Protein AF-A0A2V6T7U8-F1 (afdb_monomer_lite)

Secondary structure (DSSP, 8-state):
-TTT-S--------SSS-HHHHHHHTTSS-EEEEEETTTS-HHHHHHHHHHHHHTT--EEEEEEES--SSS-SSS-HHHHTTSS-S---SS----

Structure (mmCIF, N/CA/C/O backbone):
data_AF-A0A2V6T7U8-F1
#
_entry.id   AF-A0A2V6T7U8-F1
#
loop_
_atom_site.group_PDB
_atom_site.id
_atom_site.type_symbol
_atom_site.label_atom_id
_atom_site.label_alt_id
_atom_site.label_comp_id
_atom_site.label_asym_id
_atom_site.label_entity_id
_atom_site.label_seq_id
_atom_site.pdbx_PDB_ins_code
_atom_site.Cartn_x
_atom_site.Cartn_y
_atom_site.Cartn_z
_atom_site.occupancy
_atom_site.B_iso_or_equiv
_atom_site.auth_seq_id
_atom_site.auth_comp_id
_atom_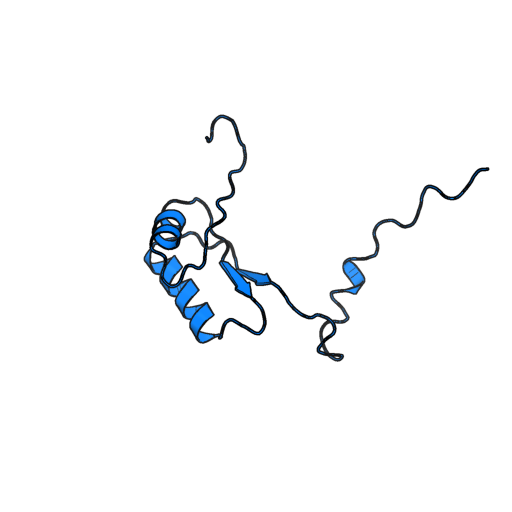site.auth_asym_id
_atom_site.auth_atom_id
_atom_site.pdbx_PDB_model_num
ATOM 1 N N . LEU A 1 1 ? -17.414 10.484 10.702 1.00 71.06 1 LEU A N 1
ATOM 2 C CA . LEU A 1 1 ? -17.630 10.499 9.233 1.00 71.06 1 LEU A CA 1
ATOM 3 C C . LEU A 1 1 ? -18.693 9.493 8.773 1.00 71.06 1 LEU A C 1
ATOM 5 O O . LEU A 1 1 ? -19.500 9.863 7.931 1.00 71.06 1 LEU A O 1
ATOM 9 N N . GLY A 1 2 ? -18.742 8.277 9.335 1.00 71.25 2 GLY A N 1
ATOM 10 C CA . GLY A 1 2 ? -19.592 7.178 8.837 1.00 71.25 2 GLY A CA 1
ATOM 11 C C . GLY A 1 2 ? -21.112 7.401 8.796 1.00 71.25 2 GLY A C 1
ATOM 12 O O . GLY A 1 2 ? -21.800 6.654 8.123 1.00 71.25 2 GLY A O 1
ATOM 13 N N . GLN A 1 3 ? -21.655 8.438 9.443 1.00 82.06 3 GLN A N 1
ATOM 14 C CA . GLN A 1 3 ? -23.088 8.763 9.332 1.00 82.06 3 GLN A CA 1
ATOM 15 C C . GLN A 1 3 ? -23.442 9.592 8.084 1.00 82.06 3 GLN A C 1
ATOM 17 O O . GLN A 1 3 ? -24.617 9.776 7.792 1.00 82.06 3 GLN A O 1
ATOM 22 N N . ARG A 1 4 ? -22.446 10.127 7.360 1.00 90.50 4 ARG A N 1
ATOM 23 C CA . ARG A 1 4 ? -22.670 11.006 6.194 1.00 90.50 4 ARG A CA 1
ATOM 24 C C . ARG A 1 4 ? -22.140 10.457 4.874 1.00 90.50 4 ARG A C 1
ATOM 26 O O . ARG A 1 4 ? -22.514 10.965 3.825 1.00 90.50 4 ARG A O 1
ATOM 33 N N . PHE A 1 5 ? -21.238 9.485 4.922 1.00 91.25 5 PHE A N 1
ATOM 34 C CA . PHE A 1 5 ? -20.560 8.957 3.746 1.00 91.25 5 PHE A CA 1
ATOM 35 C C . PHE A 1 5 ? -20.627 7.437 3.769 1.00 91.25 5 PHE A C 1
ATOM 37 O O . PHE A 1 5 ? -20.319 6.833 4.793 1.00 91.25 5 PHE A O 1
ATOM 44 N N . ALA A 1 6 ? -20.998 6.840 2.636 1.00 90.56 6 ALA A N 1
ATOM 45 C CA . ALA A 1 6 ? -20.997 5.388 2.461 1.00 90.56 6 ALA A CA 1
ATOM 46 C C . ALA A 1 6 ? -19.572 4.821 2.377 1.00 90.56 6 ALA A C 1
ATOM 48 O O . ALA A 1 6 ? -19.314 3.719 2.846 1.00 90.56 6 ALA A O 1
ATOM 49 N N . TYR A 1 7 ? -18.646 5.599 1.809 1.00 90.81 7 TYR A N 1
ATOM 50 C CA . TYR A 1 7 ? -17.245 5.230 1.653 1.00 90.81 7 TYR A CA 1
ATOM 51 C C . TYR A 1 7 ? -16.351 6.416 1.987 1.00 90.81 7 TYR A C 1
ATOM 53 O O . TYR A 1 7 ? -16.670 7.564 1.672 1.00 90.81 7 TYR A O 1
ATOM 61 N N . ILE A 1 8 ? -15.221 6.126 2.622 1.00 92.44 8 ILE A N 1
ATOM 62 C CA . ILE A 1 8 ? -14.188 7.102 2.957 1.00 92.44 8 ILE A CA 1
ATOM 63 C C . ILE A 1 8 ? -12.870 6.514 2.470 1.00 92.44 8 ILE A C 1
ATOM 65 O O . ILE A 1 8 ? -12.505 5.410 2.868 1.00 92.44 8 ILE A O 1
ATOM 69 N N . ILE A 1 9 ? -12.177 7.244 1.599 1.00 93.12 9 ILE A N 1
ATOM 70 C CA . ILE A 1 9 ? -10.882 6.835 1.059 1.00 93.12 9 ILE A CA 1
ATOM 71 C C . ILE A 1 9 ? -9.805 7.663 1.749 1.00 93.12 9 ILE A C 1
ATOM 73 O O . ILE A 1 9 ? -9.876 8.891 1.768 1.00 93.12 9 ILE A O 1
ATOM 77 N N . PHE A 1 10 ? -8.818 6.974 2.311 1.00 91.31 10 PHE A N 1
ATOM 78 C CA . PHE A 1 10 ? -7.625 7.587 2.874 1.00 91.31 10 PHE A CA 1
ATOM 79 C C . PHE A 1 10 ? -6.497 7.452 1.855 1.00 91.31 10 PHE A C 1
ATOM 81 O O . PHE A 1 10 ? -6.050 6.338 1.584 1.00 91.31 10 PHE A O 1
ATOM 88 N N . ASP A 1 11 ? -6.063 8.576 1.287 1.00 89.75 11 ASP A N 1
ATOM 89 C CA . ASP A 1 11 ? -4.850 8.630 0.472 1.00 89.75 11 ASP A CA 1
ATOM 90 C C . ASP A 1 11 ? -3.661 8.935 1.384 1.00 89.75 11 ASP A C 1
ATOM 92 O O . ASP A 1 11 ? -3.677 9.910 2.140 1.00 89.75 11 ASP A O 1
ATOM 96 N N . ILE A 1 12 ? -2.667 8.053 1.379 1.00 83.12 12 ILE A N 1
ATOM 97 C CA . ILE A 1 12 ? -1.541 8.105 2.307 1.00 83.12 12 ILE A CA 1
ATOM 98 C C . ILE A 1 12 ? -0.249 7.975 1.507 1.00 83.12 12 ILE A C 1
ATOM 100 O O . ILE A 1 12 ? -0.170 7.217 0.541 1.00 83.12 12 ILE A O 1
ATOM 104 N N . GLY A 1 13 ? 0.780 8.713 1.929 1.00 81.75 13 GLY A N 1
ATOM 105 C CA . GLY A 1 13 ? 2.112 8.657 1.331 1.00 81.75 13 GLY A CA 1
ATOM 106 C C . GLY A 1 13 ? 2.797 7.280 1.432 1.00 81.75 13 GLY A C 1
ATOM 107 O O . GLY A 1 13 ? 2.230 6.314 1.949 1.00 81.75 13 GLY A O 1
ATOM 108 N N . PRO A 1 14 ? 4.051 7.166 0.953 1.00 82.12 14 PRO A N 1
ATOM 109 C CA . PRO A 1 14 ? 4.769 5.894 0.898 1.00 82.12 14 PRO A CA 1
ATOM 110 C C . PRO A 1 14 ? 4.874 5.219 2.271 1.00 82.12 14 PRO A C 1
ATOM 112 O O . PRO A 1 14 ? 5.345 5.818 3.233 1.00 82.12 14 PRO A O 1
ATOM 115 N N . MET A 1 15 ? 4.515 3.936 2.353 1.00 81.12 15 MET A N 1
ATOM 116 C CA . MET A 1 15 ? 4.542 3.185 3.619 1.00 81.12 15 MET A CA 1
ATOM 117 C C . MET A 1 15 ? 5.953 2.951 4.187 1.00 81.12 15 MET A C 1
ATOM 119 O O . MET A 1 15 ? 6.118 2.662 5.370 1.00 81.12 15 MET A O 1
ATOM 123 N N . PHE A 1 16 ? 6.992 3.035 3.350 1.00 76.00 16 PHE A N 1
ATOM 124 C CA . PHE A 1 16 ? 8.374 2.870 3.788 1.00 76.00 16 PHE A CA 1
ATOM 125 C C . PHE A 1 16 ? 8.924 4.208 4.287 1.00 76.00 16 PHE A C 1
ATOM 127 O O . PHE A 1 16 ? 9.193 5.100 3.490 1.00 76.00 16 PHE A O 1
ATOM 134 N N . GLY A 1 17 ? 9.105 4.322 5.605 1.00 65.94 17 GLY A N 1
ATOM 135 C CA . GLY A 1 17 ? 9.632 5.522 6.266 1.00 65.94 17 GLY A CA 1
ATOM 136 C C . GLY A 1 17 ? 8.571 6.407 6.925 1.00 65.94 17 GLY A C 1
ATOM 137 O O . GLY A 1 17 ? 8.937 7.339 7.632 1.00 65.94 17 GLY A O 1
ATOM 138 N N . VAL A 1 18 ? 7.283 6.091 6.756 1.00 67.38 18 VAL A N 1
ATOM 139 C CA . VAL A 1 18 ? 6.169 6.838 7.357 1.00 67.38 18 VAL A CA 1
ATOM 140 C C . VAL A 1 18 ? 5.358 5.908 8.259 1.00 67.38 18 VAL A C 1
ATOM 142 O O . VAL A 1 18 ? 4.743 4.949 7.790 1.00 67.38 18 VAL A O 1
ATOM 145 N N . SER A 1 19 ? 5.360 6.183 9.566 1.00 74.88 19 SER A N 1
ATOM 146 C CA . SER A 1 19 ? 4.612 5.419 10.578 1.00 74.88 19 SER A CA 1
ATOM 147 C C . SER A 1 19 ? 3.102 5.461 10.354 1.00 74.88 19 SER A C 1
ATOM 149 O O . SER A 1 19 ? 2.409 4.472 10.587 1.00 74.88 19 SER A O 1
ATOM 151 N N . ASP A 1 20 ? 2.595 6.588 9.866 1.00 81.25 20 ASP A N 1
ATOM 152 C CA . ASP A 1 20 ? 1.165 6.897 9.876 1.00 81.25 20 ASP A CA 1
ATOM 153 C C . ASP A 1 20 ? 0.376 5.993 8.924 1.00 81.25 20 ASP A C 1
ATOM 155 O O . ASP A 1 20 ? -0.715 5.538 9.265 1.00 81.25 20 ASP A O 1
ATOM 159 N N . ALA A 1 21 ? 0.968 5.630 7.778 1.00 85.62 21 ALA A N 1
ATOM 160 C CA . ALA A 1 21 ? 0.383 4.673 6.839 1.00 85.62 21 ALA A CA 1
ATOM 161 C C . ALA A 1 21 ? 0.162 3.299 7.482 1.00 85.62 21 ALA A C 1
ATOM 163 O O . ALA A 1 21 ? -0.880 2.6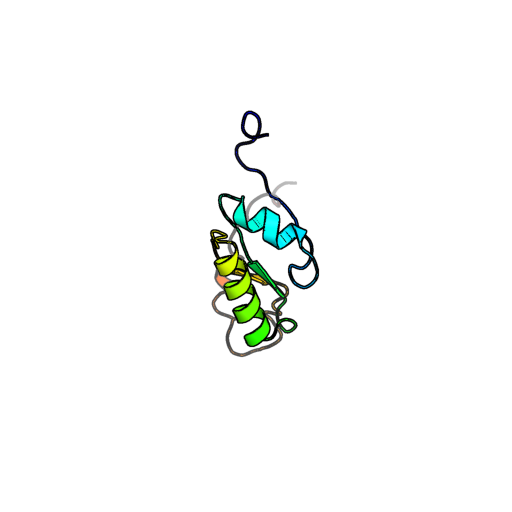77 7.290 1.00 85.62 21 ALA A O 1
ATOM 164 N N . MET A 1 22 ? 1.126 2.841 8.283 1.00 89.25 22 MET A N 1
ATOM 165 C CA . MET A 1 22 ? 1.055 1.547 8.959 1.00 89.25 22 MET A CA 1
ATOM 166 C C . MET A 1 22 ? 0.044 1.551 10.107 1.00 89.25 22 MET A C 1
ATOM 168 O O . MET A 1 22 ? -0.681 0.575 10.285 1.00 89.25 22 MET A O 1
ATOM 172 N N . ILE A 1 23 ? -0.024 2.648 10.864 1.00 90.25 23 ILE A N 1
ATOM 173 C CA . ILE A 1 23 ? -0.984 2.813 11.963 1.00 90.25 23 ILE A CA 1
ATOM 174 C C . ILE A 1 23 ? -2.413 2.845 11.417 1.00 90.25 23 ILE A C 1
ATOM 176 O O . ILE A 1 23 ? -3.276 2.129 11.925 1.00 90.25 23 ILE A O 1
ATOM 180 N N . LEU A 1 24 ? -2.654 3.639 10.369 1.00 91.50 24 LEU A N 1
ATOM 181 C CA . LEU A 1 24 ? -3.969 3.746 9.745 1.00 91.50 24 LEU A CA 1
ATOM 182 C C . LEU A 1 24 ? -4.390 2.421 9.110 1.00 91.50 24 LEU A C 1
ATOM 184 O O . LEU A 1 24 ? -5.502 1.970 9.358 1.00 91.50 24 LEU A O 1
ATOM 188 N N . ALA A 1 25 ? -3.505 1.747 8.370 1.00 92.62 25 ALA A N 1
ATOM 189 C CA . ALA A 1 25 ? -3.835 0.483 7.709 1.00 92.62 25 ALA A CA 1
ATOM 190 C C . ALA A 1 25 ? -4.373 -0.594 8.674 1.00 92.62 25 ALA A C 1
ATOM 192 O O . ALA A 1 25 ? -5.274 -1.344 8.307 1.00 92.62 25 ALA A O 1
ATOM 193 N N . GLY A 1 26 ? -3.870 -0.653 9.914 1.00 93.25 26 GLY A N 1
ATOM 194 C CA . GLY A 1 26 ? -4.365 -1.581 10.943 1.00 93.25 26 GLY A CA 1
ATOM 195 C C . GLY A 1 26 ? -5.737 -1.224 11.535 1.00 93.25 26 GLY A C 1
ATOM 196 O O . GLY A 1 26 ? -6.345 -2.056 12.204 1.00 93.25 26 GLY A O 1
ATOM 197 N N . GLN A 1 27 ? -6.231 -0.005 11.305 1.00 93.81 27 GLN A N 1
ATOM 198 C CA . GLN A 1 27 ? -7.521 0.491 11.804 1.00 93.81 27 GLN A CA 1
ATOM 199 C C . GLN A 1 27 ? -8.608 0.536 10.720 1.00 93.81 27 GLN A C 1
ATOM 201 O O . GLN A 1 27 ? -9.779 0.743 11.034 1.00 93.81 27 GLN A O 1
ATOM 206 N N . LEU A 1 28 ? -8.235 0.366 9.447 1.00 93.56 28 LEU A N 1
ATOM 207 C CA . LEU A 1 28 ? -9.157 0.426 8.315 1.00 93.56 28 LEU A CA 1
ATOM 208 C C . LEU A 1 28 ? -9.800 -0.934 8.021 1.00 93.56 28 LEU A C 1
ATOM 210 O O . LEU A 1 28 ? -9.186 -1.991 8.151 1.00 93.56 28 LEU A O 1
ATOM 214 N N . GLU A 1 29 ? -11.037 -0.894 7.524 1.00 94.25 29 GLU A N 1
ATOM 215 C CA . GLU A 1 29 ? -11.802 -2.084 7.116 1.00 94.25 29 GLU A CA 1
ATOM 216 C C . GLU A 1 29 ? -11.256 -2.754 5.847 1.00 94.25 29 GLU A C 1
ATOM 218 O O . GLU A 1 29 ? -11.616 -3.890 5.523 1.00 94.25 29 GLU A O 1
ATOM 223 N N . GLY A 1 30 ? -10.383 -2.053 5.127 1.00 95.12 30 GLY A N 1
ATOM 224 C CA . GLY A 1 30 ? -9.724 -2.527 3.926 1.00 95.12 30 GLY A CA 1
ATOM 225 C C . GLY A 1 30 ? -8.560 -1.622 3.542 1.00 95.12 30 GLY A C 1
ATOM 226 O O . GLY A 1 30 ? -8.595 -0.412 3.745 1.00 95.12 30 GLY A O 1
ATOM 227 N N . THR A 1 31 ? -7.510 -2.218 2.992 1.00 95.38 31 THR A N 1
ATOM 228 C CA . THR A 1 31 ? -6.325 -1.527 2.478 1.00 95.38 31 THR A CA 1
ATOM 229 C C . THR A 1 31 ? -6.000 -2.062 1.091 1.00 95.38 31 THR A C 1
ATOM 231 O O . THR A 1 31 ? -6.064 -3.268 0.860 1.00 95.38 31 THR A O 1
ATOM 234 N N . VAL A 1 32 ? -5.621 -1.180 0.171 1.00 95.69 32 VAL A N 1
ATOM 235 C CA . VAL A 1 32 ? -5.100 -1.550 -1.149 1.00 95.69 32 VAL A CA 1
ATOM 236 C C . VAL A 1 32 ? -3.652 -1.091 -1.230 1.00 95.69 32 VAL A C 1
ATOM 238 O O . VAL A 1 32 ? -3.349 0.061 -0.935 1.00 95.69 32 VAL A O 1
ATOM 241 N N . LEU A 1 33 ? -2.750 -1.991 -1.618 1.00 94.62 33 LEU A N 1
ATOM 242 C CA . LEU A 1 33 ? -1.345 -1.650 -1.824 1.00 94.62 33 LEU A CA 1
ATOM 243 C C . LEU A 1 33 ? -1.137 -1.193 -3.269 1.00 94.62 33 LEU A C 1
ATOM 245 O O . LEU A 1 33 ? -1.412 -1.948 -4.197 1.00 94.62 33 LEU A O 1
ATOM 249 N N . VAL A 1 34 ? -0.605 0.008 -3.467 1.00 94.06 34 VAL A N 1
ATOM 250 C CA . VAL A 1 34 ? -0.258 0.515 -4.800 1.00 94.06 34 VAL A CA 1
ATOM 251 C C . VAL A 1 34 ? 1.246 0.376 -5.020 1.00 94.06 34 VAL A C 1
ATOM 253 O O . VAL A 1 34 ? 2.051 0.903 -4.254 1.00 94.06 34 VAL A O 1
ATOM 256 N N . LEU A 1 35 ? 1.634 -0.335 -6.076 1.00 93.19 35 LEU A N 1
ATOM 257 C CA . LEU A 1 35 ? 3.019 -0.506 -6.506 1.00 93.19 35 LEU A CA 1
ATOM 258 C C . LEU A 1 35 ? 3.212 0.154 -7.864 1.00 93.19 35 LEU A C 1
ATOM 260 O O . LEU A 1 35 ? 2.394 -0.015 -8.760 1.00 93.19 35 LEU A O 1
ATOM 264 N N . ARG A 1 36 ? 4.320 0.869 -8.046 1.00 91.38 36 ARG A N 1
ATOM 265 C CA . ARG A 1 36 ? 4.677 1.442 -9.345 1.00 91.38 36 ARG A CA 1
ATOM 266 C C . ARG A 1 36 ? 5.515 0.448 -10.151 1.00 91.38 36 ARG A C 1
ATOM 268 O O . ARG A 1 36 ? 6.543 -0.037 -9.663 1.00 91.38 36 ARG A O 1
ATOM 275 N N . HIS A 1 37 ? 5.080 0.157 -11.373 1.00 90.00 37 HIS A N 1
ATOM 276 C CA . HIS A 1 37 ? 5.772 -0.721 -12.308 1.00 90.00 37 HIS A CA 1
ATOM 277 C C . HIS A 1 37 ? 7.196 -0.223 -12.592 1.00 90.00 37 HIS A C 1
ATOM 279 O O . HIS A 1 37 ? 7.464 0.977 -12.613 1.00 90.00 37 HIS A O 1
ATOM 285 N N . GLY A 1 38 ? 8.143 -1.158 -12.709 1.00 87.19 38 GLY A N 1
ATOM 286 C CA . GLY A 1 38 ? 9.562 -0.858 -12.930 1.00 87.19 38 GLY A CA 1
ATOM 287 C C . GLY A 1 38 ? 10.277 -0.125 -11.784 1.00 87.19 38 GLY A C 1
ATOM 288 O O . GLY A 1 38 ? 11.462 0.170 -11.908 1.00 87.19 38 GLY A O 1
ATOM 289 N N . ARG A 1 39 ? 9.598 0.183 -10.667 1.00 89.06 39 ARG A N 1
ATOM 290 C CA . ARG A 1 39 ? 10.177 0.923 -9.528 1.00 89.06 39 ARG A CA 1
ATOM 291 C C . ARG A 1 39 ? 10.276 0.091 -8.257 1.00 89.06 39 ARG A C 1
ATOM 293 O O . ARG A 1 39 ? 11.287 0.163 -7.566 1.00 89.06 39 ARG A O 1
ATOM 300 N N . ALA A 1 40 ? 9.242 -0.681 -7.933 1.00 86.88 40 ALA A N 1
ATOM 301 C CA . ALA A 1 40 ? 9.263 -1.564 -6.772 1.00 86.88 40 ALA A CA 1
ATOM 302 C C . ALA A 1 40 ? 9.880 -2.920 -7.141 1.00 86.88 40 ALA A C 1
ATOM 304 O O . ALA A 1 40 ? 9.392 -3.603 -8.040 1.00 86.88 40 ALA A O 1
ATOM 305 N N . SER A 1 41 ? 10.930 -3.336 -6.425 1.00 91.38 41 SER A N 1
ATOM 306 C CA . SER A 1 41 ? 11.442 -4.702 -6.550 1.00 91.38 41 SER A CA 1
ATOM 307 C C . SER A 1 41 ? 10.445 -5.709 -5.970 1.00 91.38 41 SER A C 1
ATOM 309 O O . SER A 1 41 ? 9.632 -5.383 -5.097 1.00 91.38 41 SER A O 1
ATOM 311 N N . ARG A 1 42 ? 10.537 -6.967 -6.411 1.00 91.62 42 ARG A N 1
ATOM 312 C CA . ARG A 1 42 ? 9.719 -8.059 -5.866 1.00 91.62 42 ARG A CA 1
ATOM 313 C C . ARG A 1 42 ? 9.895 -8.202 -4.351 1.00 91.62 42 ARG A C 1
ATOM 315 O O . ARG A 1 42 ? 8.912 -8.388 -3.638 1.00 91.62 42 ARG A O 1
ATOM 322 N N . ASP A 1 43 ? 11.118 -8.052 -3.857 1.00 93.94 43 ASP A N 1
ATOM 323 C CA . ASP A 1 43 ? 11.415 -8.152 -2.427 1.00 93.94 43 ASP A CA 1
ATOM 324 C C . ASP A 1 43 ? 10.822 -6.985 -1.634 1.00 93.94 43 ASP A C 1
ATOM 326 O O . ASP A 1 43 ? 10.283 -7.190 -0.543 1.00 93.94 43 ASP A O 1
ATOM 330 N N . ALA A 1 44 ? 10.854 -5.770 -2.193 1.00 91.94 44 ALA A N 1
ATOM 331 C CA . ALA A 1 44 ? 10.201 -4.610 -1.595 1.00 91.94 44 ALA A CA 1
ATOM 332 C C . ALA A 1 44 ? 8.680 -4.810 -1.521 1.00 91.94 44 ALA A C 1
ATOM 334 O O . ALA A 1 44 ? 8.083 -4.574 -0.471 1.00 91.94 44 ALA A O 1
ATOM 335 N N . ALA A 1 45 ? 8.062 -5.326 -2.586 1.00 93.75 45 ALA A N 1
ATOM 336 C CA . ALA A 1 45 ? 6.638 -5.653 -2.604 1.00 93.75 45 ALA A CA 1
ATOM 337 C C . ALA A 1 45 ? 6.274 -6.713 -1.549 1.00 93.75 45 ALA A C 1
ATOM 339 O O . ALA A 1 45 ? 5.325 -6.546 -0.785 1.00 93.75 45 ALA A O 1
ATOM 340 N N . GLN A 1 46 ? 7.065 -7.781 -1.432 1.00 94.75 46 GLN A N 1
ATOM 341 C CA . GLN A 1 46 ? 6.847 -8.798 -0.402 1.00 94.75 46 GLN A CA 1
ATOM 342 C C . GLN A 1 46 ? 7.031 -8.247 1.012 1.00 94.75 46 GLN A C 1
ATOM 344 O O . GLN A 1 46 ? 6.288 -8.612 1.924 1.00 94.75 46 GLN A O 1
ATOM 349 N N . ARG A 1 47 ? 8.014 -7.365 1.216 1.00 93.81 47 ARG A N 1
ATOM 350 C CA . ARG A 1 47 ? 8.218 -6.699 2.503 1.00 93.81 47 ARG A CA 1
ATOM 351 C C . ARG A 1 47 ? 7.025 -5.819 2.861 1.00 93.81 47 ARG A C 1
ATOM 353 O O . ARG A 1 47 ? 6.588 -5.883 4.002 1.00 93.81 47 ARG A O 1
ATOM 360 N N . ALA A 1 48 ? 6.473 -5.076 1.902 1.00 93.00 48 ALA A N 1
ATOM 361 C CA . ALA A 1 48 ? 5.260 -4.285 2.098 1.00 93.00 48 ALA A CA 1
ATOM 362 C C . ALA A 1 48 ? 4.090 -5.160 2.574 1.00 93.00 48 ALA A C 1
ATOM 364 O O . ALA A 1 48 ? 3.474 -4.869 3.597 1.00 93.00 48 ALA A O 1
ATOM 365 N N . VAL A 1 49 ? 3.845 -6.288 1.900 1.00 95.19 49 VAL A N 1
ATOM 366 C CA . VAL A 1 49 ? 2.793 -7.239 2.297 1.00 95.19 49 VAL A CA 1
ATOM 367 C C . VAL A 1 49 ? 3.023 -7.773 3.715 1.00 95.19 49 VAL A C 1
ATOM 369 O O . VAL A 1 49 ? 2.093 -7.788 4.523 1.00 95.19 49 VAL A O 1
ATOM 372 N N . ARG A 1 50 ? 4.260 -8.157 4.062 1.00 95.44 50 ARG A N 1
ATOM 373 C CA . ARG A 1 50 ? 4.599 -8.606 5.425 1.00 95.44 50 ARG A CA 1
ATOM 374 C C . ARG A 1 50 ? 4.373 -7.512 6.468 1.00 95.44 50 ARG A C 1
ATOM 376 O O . ARG A 1 50 ? 3.830 -7.803 7.528 1.00 95.44 50 ARG A O 1
ATOM 383 N N . SER A 1 51 ? 4.747 -6.270 6.172 1.00 93.75 51 SER A N 1
ATOM 384 C CA . SER A 1 51 ? 4.525 -5.129 7.063 1.00 93.75 51 SER A CA 1
ATOM 385 C C . SER A 1 51 ? 3.035 -4.887 7.307 1.00 93.75 51 SER A C 1
ATOM 387 O O . SER A 1 51 ? 2.629 -4.776 8.460 1.00 93.75 51 SER A O 1
ATOM 389 N N . LEU A 1 52 ? 2.212 -4.872 6.254 1.00 94.25 52 LEU A N 1
ATOM 390 C CA . LEU A 1 52 ? 0.752 -4.734 6.370 1.00 94.25 52 LEU A CA 1
ATOM 391 C C . LEU A 1 52 ? 0.140 -5.877 7.188 1.00 94.25 52 LEU A C 1
ATOM 393 O O . LEU A 1 52 ? -0.700 -5.648 8.055 1.00 94.25 52 LEU A O 1
ATOM 397 N N . THR A 1 53 ? 0.631 -7.098 6.981 1.00 94.69 53 THR A N 1
ATOM 398 C CA . THR A 1 53 ? 0.210 -8.269 7.763 1.00 94.69 53 THR A CA 1
ATOM 399 C C . THR A 1 53 ? 0.575 -8.121 9.243 1.00 94.69 53 THR A C 1
ATOM 401 O O . THR A 1 53 ? -0.230 -8.453 10.110 1.00 94.69 53 THR A O 1
ATOM 404 N N . ALA A 1 54 ? 1.759 -7.582 9.555 1.00 94.12 54 ALA A N 1
ATOM 405 C CA . ALA A 1 54 ? 2.228 -7.404 10.930 1.00 94.12 54 ALA A CA 1
ATOM 406 C C . ALA A 1 54 ? 1.351 -6.436 11.743 1.00 94.12 54 ALA A C 1
ATOM 408 O O . ALA A 1 54 ? 1.155 -6.649 12.938 1.00 94.12 54 ALA A O 1
ATOM 409 N N . VAL A 1 55 ? 0.772 -5.420 11.096 1.00 93.81 55 VAL A N 1
ATOM 410 C CA . VAL A 1 55 ? -0.201 -4.502 11.722 1.00 93.81 55 VAL A CA 1
ATOM 411 C C . VAL A 1 55 ? -1.649 -4.978 11.592 1.00 93.81 55 VAL A C 1
ATOM 413 O O . VAL A 1 55 ? -2.568 -4.235 11.920 1.00 93.81 55 VAL A O 1
ATOM 416 N N . ARG A 1 56 ? -1.864 -6.215 11.122 1.00 95.69 56 ARG A N 1
ATOM 417 C CA . ARG A 1 56 ? -3.187 -6.824 10.907 1.00 95.69 56 ARG A CA 1
ATOM 418 C C . ARG A 1 56 ? -4.079 -6.035 9.942 1.00 95.69 56 ARG A C 1
ATOM 420 O O . ARG A 1 56 ? -5.301 -6.106 10.041 1.00 95.69 56 ARG A O 1
ATOM 427 N N . ALA A 1 57 ? -3.484 -5.314 8.993 1.00 95.62 57 ALA A N 1
ATOM 428 C CA . ALA A 1 57 ? -4.242 -4.629 7.956 1.00 95.62 57 ALA A CA 1
ATOM 429 C C . ALA A 1 57 ? -4.972 -5.644 7.066 1.00 95.62 57 ALA A C 1
ATOM 431 O O . ALA A 1 57 ? -4.396 -6.651 6.636 1.00 95.62 57 ALA A O 1
ATOM 432 N N . ARG A 1 58 ? -6.233 -5.357 6.730 1.00 96.81 58 ARG A N 1
ATOM 433 C CA . ARG A 1 58 ? -7.006 -6.167 5.783 1.00 96.81 58 ARG A CA 1
ATOM 434 C C . ARG A 1 58 ? -6.645 -5.785 4.349 1.00 96.81 58 ARG A C 1
ATOM 436 O O . ARG A 1 58 ? -7.277 -4.921 3.747 1.00 96.81 58 ARG A O 1
ATOM 443 N N . LEU A 1 59 ? -5.618 -6.429 3.798 1.00 96.31 59 LEU A N 1
ATOM 444 C CA . LEU A 1 59 ? -5.207 -6.223 2.409 1.00 96.31 59 LEU A CA 1
ATOM 445 C C . LEU A 1 59 ? -6.264 -6.790 1.447 1.00 96.31 59 LEU A C 1
ATOM 447 O O . LEU A 1 59 ? -6.423 -8.002 1.335 1.00 96.31 59 LEU A O 1
ATOM 451 N N . LEU A 1 60 ? -6.977 -5.906 0.749 1.00 97.06 60 LEU A N 1
ATOM 452 C CA . LEU A 1 60 ? -7.990 -6.260 -0.249 1.00 97.06 60 LEU A CA 1
ATOM 453 C C . LEU A 1 60 ? -7.360 -6.701 -1.574 1.00 97.06 60 LEU A C 1
ATOM 455 O O . LEU A 1 60 ? -7.943 -7.493 -2.307 1.00 97.06 60 LEU A O 1
ATOM 459 N N . GLY A 1 61 ? -6.175 -6.177 -1.887 1.00 95.56 61 GLY A N 1
ATOM 460 C CA . GLY A 1 61 ? -5.468 -6.473 -3.124 1.00 95.56 61 GLY A CA 1
ATOM 461 C C . GLY A 1 61 ? -4.318 -5.510 -3.391 1.00 95.56 61 GLY A C 1
ATOM 462 O O . GLY A 1 61 ? -3.989 -4.651 -2.567 1.00 95.56 61 GLY A O 1
ATOM 463 N N . VAL A 1 62 ? -3.709 -5.670 -4.565 1.00 95.06 62 VAL A N 1
ATOM 464 C CA . VAL A 1 62 ? -2.581 -4.861 -5.033 1.00 95.06 62 VAL A CA 1
ATOM 465 C C . VAL A 1 62 ? -2.932 -4.242 -6.381 1.00 95.06 62 VAL A C 1
ATOM 467 O O . VAL A 1 62 ? -3.428 -4.935 -7.266 1.00 95.06 62 VAL A O 1
ATOM 470 N N . ILE A 1 63 ? -2.636 -2.956 -6.545 1.00 94.75 63 ILE A N 1
ATOM 471 C CA . ILE A 1 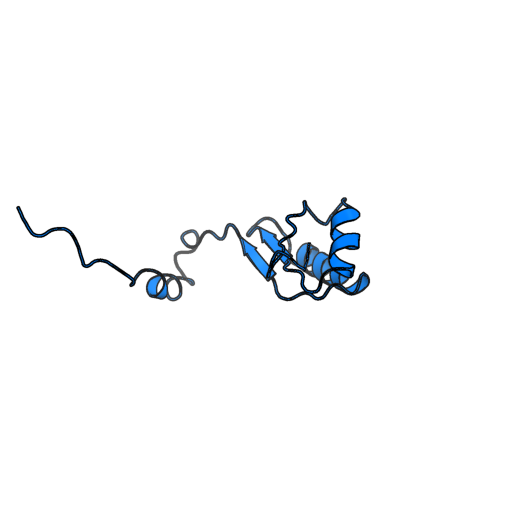63 ? -2.691 -2.253 -7.827 1.00 94.75 63 ILE A CA 1
ATOM 472 C C . ILE A 1 63 ? -1.259 -2.073 -8.323 1.00 94.75 63 ILE A C 1
ATOM 474 O O . ILE A 1 63 ? -0.434 -1.472 -7.635 1.00 94.75 63 ILE A O 1
ATOM 478 N N . LEU A 1 64 ? -0.969 -2.567 -9.526 1.00 93.12 64 LEU A N 1
ATOM 479 C CA . LEU A 1 64 ? 0.252 -2.224 -10.248 1.00 93.12 64 LEU A CA 1
ATOM 480 C C . LEU A 1 64 ? -0.042 -1.024 -11.154 1.00 93.12 64 LEU A C 1
ATOM 482 O O . LEU A 1 64 ? -0.787 -1.142 -12.120 1.00 93.12 64 LEU A O 1
ATOM 486 N N . ASN A 1 65 ? 0.515 0.131 -10.811 1.00 91.94 65 ASN A N 1
ATOM 487 C CA . ASN A 1 65 ? 0.310 1.395 -11.509 1.00 91.94 65 ASN A CA 1
ATOM 488 C C . ASN A 1 65 ? 1.500 1.737 -12.424 1.00 91.94 65 ASN A C 1
ATOM 490 O O . ASN A 1 65 ? 2.601 1.225 -12.217 1.00 91.94 65 ASN A O 1
ATOM 494 N N . ASP A 1 66 ? 1.297 2.653 -13.376 1.00 91.00 66 ASP A N 1
ATOM 495 C CA . ASP A 1 66 ? 2.322 3.135 -14.324 1.00 91.00 66 ASP A CA 1
ATOM 496 C C . ASP A 1 66 ? 2.910 2.017 -15.205 1.00 91.00 66 ASP A C 1
ATOM 498 O O . ASP A 1 66 ? 4.104 1.975 -15.506 1.00 91.00 66 ASP A O 1
ATOM 502 N N . VAL A 1 67 ? 2.067 1.044 -15.561 1.00 87.31 67 VAL A N 1
ATOM 503 C CA . VAL A 1 67 ? 2.446 -0.039 -16.469 1.00 87.31 67 VAL A CA 1
ATOM 504 C C . VAL A 1 67 ? 2.459 0.508 -17.890 1.00 87.31 67 VAL A C 1
ATOM 506 O O . VAL A 1 67 ? 1.424 0.928 -18.405 1.00 87.31 67 VAL A O 1
ATOM 509 N N . ASP A 1 68 ? 3.619 0.459 -18.538 1.00 82.31 68 ASP A N 1
ATOM 510 C CA . ASP A 1 68 ? 3.713 0.714 -19.969 1.00 82.31 68 ASP A CA 1
ATOM 511 C C . ASP A 1 68 ? 3.230 -0.527 -20.732 1.00 82.31 68 ASP A C 1
ATOM 513 O O . ASP A 1 68 ? 3.927 -1.540 -20.832 1.00 82.31 68 ASP A O 1
ATOM 517 N N . ILE A 1 69 ? 2.002 -0.447 -21.240 1.00 75.81 69 ILE A N 1
ATOM 518 C CA . ILE A 1 69 ? 1.357 -1.512 -22.017 1.00 75.81 69 ILE A CA 1
ATOM 519 C C . ILE A 1 69 ? 1.906 -1.628 -23.449 1.00 75.81 69 ILE A C 1
ATOM 521 O O . ILE A 1 69 ? 1.610 -2.607 -24.133 1.00 75.81 69 ILE A O 1
ATOM 525 N N . HIS A 1 70 ? 2.700 -0.654 -23.903 1.00 70.62 70 HIS A N 1
ATOM 526 C CA . HIS A 1 70 ? 3.267 -0.588 -25.250 1.00 70.62 70 HIS A CA 1
ATOM 527 C C . HIS A 1 70 ? 4.761 -0.939 -25.288 1.00 70.62 70 HIS A C 1
ATOM 529 O O . HIS A 1 70 ? 5.263 -1.314 -26.347 1.00 70.62 70 HIS A O 1
ATOM 535 N N . ALA A 1 71 ? 5.461 -0.887 -24.150 1.00 64.75 71 ALA A N 1
ATOM 536 C CA . ALA A 1 71 ? 6.895 -1.183 -24.051 1.00 64.75 71 ALA A CA 1
ATOM 537 C C . ALA A 1 71 ? 7.288 -2.605 -24.489 1.00 64.75 71 ALA A C 1
ATOM 539 O O . ALA A 1 71 ? 8.415 -2.810 -24.933 1.00 64.75 71 ALA A O 1
ATOM 540 N N . ASN A 1 72 ? 6.381 -3.583 -24.400 1.00 53.19 72 ASN A N 1
ATOM 541 C CA . ASN A 1 72 ? 6.636 -4.957 -24.833 1.00 53.19 72 ASN A CA 1
ATOM 542 C C . ASN A 1 72 ? 5.644 -5.363 -25.928 1.00 53.19 72 ASN A C 1
ATOM 544 O O . ASN A 1 72 ? 4.530 -5.798 -25.641 1.00 53.19 72 ASN A O 1
ATOM 548 N N . GLY A 1 73 ? 6.082 -5.303 -27.189 1.00 50.72 73 GLY A N 1
ATOM 549 C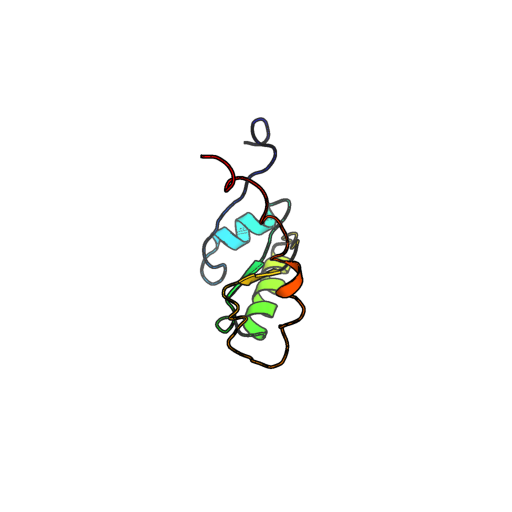 CA . GLY A 1 73 ? 5.329 -5.740 -28.378 1.00 50.72 73 GLY A CA 1
ATOM 550 C C . GLY A 1 73 ? 4.942 -7.229 -28.423 1.00 50.72 73 GLY A C 1
ATOM 551 O O . GLY A 1 73 ? 4.414 -7.691 -29.428 1.00 50.72 73 GLY A O 1
ATOM 552 N N . TYR A 1 74 ? 5.168 -7.985 -27.348 1.00 45.62 74 TYR A N 1
ATOM 553 C CA . TYR A 1 74 ? 4.821 -9.396 -27.220 1.00 45.62 74 TYR A CA 1
ATOM 554 C C . TYR A 1 74 ? 4.319 -9.670 -25.794 1.00 45.62 74 TYR A C 1
ATOM 556 O O . TYR A 1 74 ? 5.116 -9.946 -24.902 1.00 45.62 74 TYR A O 1
ATOM 564 N N . GLY A 1 75 ? 3.004 -9.589 -25.552 1.00 48.53 75 GLY A N 1
ATOM 565 C CA . GLY A 1 75 ? 2.424 -10.223 -24.354 1.00 48.53 75 GLY A CA 1
ATOM 566 C C . GLY A 1 75 ? 1.209 -9.584 -23.682 1.00 48.53 75 GLY A C 1
ATOM 567 O O . GLY A 1 75 ? 0.632 -10.234 -22.820 1.00 48.53 75 GLY A O 1
ATOM 568 N N . TYR A 1 76 ? 0.776 -8.374 -24.054 1.00 48.44 76 TYR A N 1
ATOM 569 C CA . TYR A 1 76 ? -0.388 -7.722 -23.411 1.00 48.44 76 TYR A CA 1
ATOM 570 C C . TYR A 1 76 ? -1.488 -7.253 -24.378 1.00 48.44 76 TYR A C 1
ATOM 572 O O . TYR A 1 76 ? -2.473 -6.648 -23.956 1.00 48.44 76 TYR A O 1
ATOM 580 N N . GLY A 1 77 ? -1.387 -7.590 -25.668 1.00 46.44 77 GLY A N 1
ATOM 581 C CA . GLY A 1 77 ? -2.349 -7.157 -26.692 1.00 46.44 77 GLY A CA 1
ATOM 582 C C . GLY A 1 77 ? -3.788 -7.657 -26.497 1.00 46.44 77 GLY A C 1
ATOM 583 O O . GLY A 1 77 ? -4.711 -7.061 -27.039 1.00 46.44 77 GLY A O 1
ATOM 584 N N . TYR A 1 78 ? -4.008 -8.710 -25.700 1.00 43.22 78 TYR A N 1
ATOM 585 C CA . TYR A 1 78 ? -5.347 -9.289 -25.523 1.00 43.22 78 TYR A CA 1
ATOM 586 C C . TYR A 1 78 ? -6.205 -8.565 -24.469 1.00 43.22 78 TYR A C 1
ATOM 588 O O . TYR A 1 78 ? -7.427 -8.537 -24.585 1.00 43.22 78 TYR A O 1
ATOM 596 N N . TYR A 1 79 ? -5.589 -7.929 -23.465 1.00 48.03 79 TYR A N 1
ATOM 597 C CA . TYR A 1 79 ? -6.323 -7.210 -22.410 1.00 48.03 79 TYR A CA 1
ATOM 598 C C . TYR A 1 79 ? -6.664 -5.761 -22.782 1.00 48.03 79 TYR A C 1
ATOM 600 O O . TYR A 1 79 ? -7.643 -5.220 -22.276 1.00 48.03 79 TYR A O 1
ATOM 608 N N . GLY A 1 80 ? -5.908 -5.140 -23.695 1.00 45.91 80 GLY A N 1
ATOM 609 C CA . GLY A 1 80 ? -6.205 -3.786 -24.179 1.00 45.91 80 GLY A CA 1
ATOM 610 C C . GLY A 1 80 ? -7.438 -3.711 -25.087 1.00 45.91 80 GLY A C 1
ATOM 611 O O . GLY A 1 80 ? -8.125 -2.693 -25.109 1.00 45.91 80 GLY A O 1
ATOM 612 N N . TYR A 1 81 ? -7.763 -4.796 -25.798 1.00 43.59 81 TYR A N 1
ATOM 613 C CA . TYR A 1 81 ? -8.846 -4.802 -26.790 1.00 43.59 81 TYR A CA 1
ATOM 614 C C . TYR A 1 81 ? -10.253 -4.877 -26.171 1.00 43.59 81 TYR A C 1
ATOM 616 O O . TYR A 1 81 ? -11.217 -4.413 -26.770 1.00 43.59 81 TYR A O 1
ATOM 624 N N . TYR A 1 82 ? -10.380 -5.395 -24.944 1.00 45.03 82 TYR A N 1
ATOM 625 C CA . TYR A 1 82 ? -11.659 -5.445 -24.220 1.00 45.03 82 TYR A CA 1
ATOM 626 C C . TYR A 1 82 ? -12.027 -4.129 -23.509 1.00 45.03 82 TYR A C 1
ATOM 628 O O . TYR A 1 82 ? -13.147 -3.998 -23.026 1.00 45.03 82 TYR A O 1
ATOM 636 N N . GLY A 1 83 ? -11.113 -3.152 -23.444 1.00 46.66 83 GLY A N 1
ATOM 637 C CA . GLY A 1 83 ? -11.325 -1.882 -22.735 1.00 46.66 83 GLY A CA 1
ATOM 638 C C . GLY A 1 83 ? -11.786 -0.703 -23.599 1.00 46.66 83 GLY A C 1
ATOM 639 O O . GLY A 1 83 ? -12.140 0.332 -23.047 1.00 46.66 83 GLY A O 1
ATOM 640 N N . TYR A 1 84 ? -11.791 -0.837 -24.929 1.00 46.31 84 TYR A N 1
ATOM 641 C CA . TYR A 1 84 ? -12.081 0.263 -25.865 1.00 46.31 84 TYR A CA 1
ATOM 642 C C . TYR A 1 84 ? -13.141 -0.097 -26.919 1.00 46.31 84 TYR A C 1
ATOM 644 O O . TYR A 1 84 ? -13.088 0.350 -28.060 1.00 46.31 84 TYR A O 1
ATOM 652 N N . SER A 1 85 ? -14.150 -0.880 -26.532 1.00 42.59 85 SER A N 1
ATOM 653 C CA . SER A 1 85 ? -15.398 -0.996 -27.297 1.00 42.59 85 SER A CA 1
ATOM 654 C C . SER A 1 85 ? -16.585 -0.628 -26.412 1.00 42.59 85 SER A C 1
ATOM 656 O O . SER A 1 85 ? -17.462 -1.429 -26.109 1.00 42.59 85 SER A O 1
ATOM 658 N N . SER A 1 86 ? -16.598 0.616 -25.946 1.00 46.78 86 SER A N 1
ATOM 659 C CA . SER A 1 86 ? -17.827 1.235 -25.472 1.00 46.78 86 SER A CA 1
ATOM 660 C C . SER A 1 86 ? -17.862 2.687 -25.928 1.00 46.78 86 SER A C 1
ATOM 662 O O . SER A 1 86 ? -17.217 3.551 -25.338 1.00 46.78 86 SER A O 1
ATOM 664 N N . ASN A 1 87 ? -18.703 2.899 -26.940 1.00 43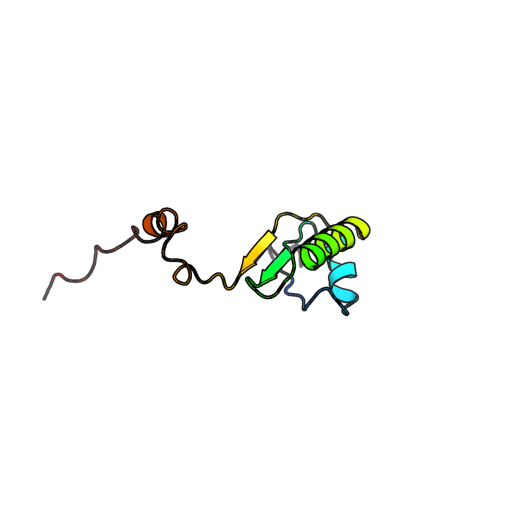.38 87 ASN A N 1
ATOM 665 C CA . ASN A 1 87 ? -19.329 4.152 -27.346 1.00 43.38 87 ASN A CA 1
ATOM 666 C C . ASN A 1 87 ? -18.623 5.021 -28.402 1.00 43.38 87 ASN A C 1
ATOM 668 O O . ASN A 1 87 ? -18.200 6.142 -28.140 1.00 43.38 87 ASN A O 1
ATOM 672 N N . GLU A 1 88 ? -18.680 4.556 -29.651 1.00 53.47 88 GLU A N 1
ATOM 673 C CA . GLU A 1 88 ? -18.845 5.442 -30.804 1.00 53.47 88 GLU A CA 1
ATOM 674 C C . GLU A 1 88 ? -20.219 5.176 -31.437 1.00 53.47 88 GLU A C 1
ATOM 676 O O . GLU A 1 88 ? -20.360 4.359 -32.339 1.00 53.47 88 GLU A O 1
ATOM 681 N N . SER A 1 89 ? -21.261 5.834 -30.919 1.00 52.56 89 SER A N 1
ATOM 682 C CA . SER A 1 89 ? -22.513 6.066 -31.654 1.00 52.56 89 SER A CA 1
ATOM 683 C C . SER A 1 89 ? -23.458 6.938 -30.834 1.00 52.56 89 SER A C 1
ATOM 685 O O . SER A 1 89 ? -24.230 6.415 -30.037 1.00 52.56 89 SER A O 1
ATOM 687 N N . THR A 1 90 ? -23.386 8.260 -31.005 1.00 52.41 90 THR A N 1
ATOM 688 C CA . THR A 1 90 ? -24.505 9.220 -31.168 1.00 52.41 90 THR A CA 1
ATOM 689 C C . THR A 1 90 ? -23.877 10.622 -31.251 1.00 52.41 90 THR A C 1
ATOM 691 O O . 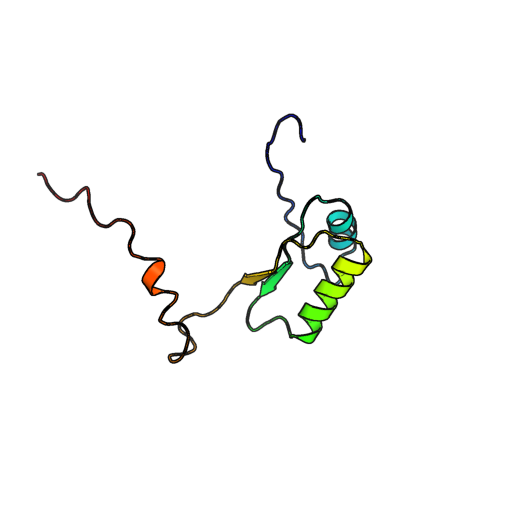THR A 1 90 ? -22.909 10.897 -30.558 1.00 52.41 90 THR A O 1
ATOM 694 N N . VAL A 1 91 ? -24.444 11.517 -32.066 1.00 56.75 91 VAL A N 1
ATOM 695 C CA . VAL A 1 91 ? -24.025 12.919 -32.305 1.00 56.75 91 VAL A CA 1
ATOM 696 C C . VAL A 1 91 ? -22.975 13.144 -33.408 1.00 56.75 91 VAL A C 1
ATOM 698 O O . VAL A 1 91 ? -21.958 13.791 -33.209 1.00 56.75 91 VAL A O 1
ATOM 701 N N . ALA A 1 92 ? -23.281 12.693 -34.627 1.00 45.50 92 ALA A N 1
ATOM 702 C CA . ALA A 1 92 ? -22.855 13.398 -35.846 1.00 45.50 92 ALA A CA 1
ATOM 703 C C . ALA A 1 92 ? -23.810 13.092 -37.017 1.00 45.50 92 ALA A C 1
ATOM 705 O O . ALA A 1 92 ? -23.420 12.591 -38.068 1.00 45.50 92 ALA A O 1
ATOM 706 N N . ARG A 1 93 ? -25.109 13.341 -36.822 1.00 53.09 93 ARG A N 1
ATOM 707 C CA . ARG A 1 93 ? -26.076 13.500 -37.918 1.00 53.09 93 ARG A CA 1
ATOM 708 C C . ARG A 1 93 ? -27.021 14.647 -37.564 1.00 53.09 93 ARG A C 1
ATOM 710 O O . ARG A 1 93 ? -27.594 14.607 -36.478 1.00 53.09 93 ARG A O 1
ATOM 717 N N . ARG A 1 94 ? -27.221 15.554 -38.536 1.00 41.75 94 ARG A N 1
ATOM 718 C CA . ARG A 1 94 ? -28.043 16.792 -38.551 1.00 41.75 94 ARG A CA 1
ATOM 719 C C . ARG A 1 94 ? -27.351 18.000 -37.893 1.00 41.75 94 ARG A C 1
ATOM 721 O O . ARG A 1 94 ? -27.040 17.924 -36.715 1.00 41.75 94 ARG A O 1
ATOM 728 N N . ASN A 1 95 ? -27.071 19.122 -38.565 1.00 41.47 95 ASN A N 1
ATOM 729 C CA . ASN A 1 95 ? -27.509 19.679 -39.855 1.00 41.47 95 ASN A CA 1
ATOM 730 C C . ASN A 1 95 ? -26.328 20.265 -40.630 1.00 41.47 95 ASN A C 1
ATOM 732 O O . ASN A 1 95 ? -25.458 20.862 -39.962 1.00 41.47 95 ASN A O 1
#

Sequence (95 aa):
LGQRFAYIIFDIGPMFGVSDAMILAGQLEGTVLVLRHGRASRDAAQRAVRSLTAVRARLLGVILNDVDIHANGYGYGYYGYYGYSSNESTVARRN

pLDDT: mean 78.47, std 19.39, range [41.47, 97.06]

Radius of gyration: 19.36 Å; chains: 1; bounding box: 40×30×52 Å

Foldseek 3Di:
DVVPDPDDDDDDDDPVPDPVVLQVQLVDPEDEAEAEPPPADPVNVVVVVVSSVVSVGHYPYYHHPPDDLPPDPPDRVVVVVVPPPDDDDDPDDDD